Protein AF-A0A918EE44-F1 (afdb_monomer_lite)

Radius of gyration: 34.22 Å; chains: 1; bounding box: 94×48×51 Å

Structure (mmCIF, N/CA/C/O backbone):
data_AF-A0A918EE44-F1
#
_entry.id   AF-A0A918EE44-F1
#
loop_
_atom_site.group_PDB
_atom_site.id
_atom_site.type_symbol
_atom_site.label_atom_id
_atom_site.label_alt_id
_atom_site.label_comp_id
_atom_site.label_asym_id
_atom_site.label_entity_id
_atom_site.label_seq_id
_atom_site.pdbx_PDB_ins_code
_atom_site.Cartn_x
_atom_site.Cartn_y
_atom_site.Cartn_z
_atom_site.occupancy
_atom_site.B_iso_or_equiv
_atom_site.auth_seq_id
_atom_site.auth_comp_id
_atom_site.auth_asym_id
_atom_site.auth_atom_id
_atom_site.pdbx_PDB_model_num
ATOM 1 N N . MET A 1 1 ? -20.787 -3.239 -0.754 1.00 57.00 1 MET A N 1
ATOM 2 C CA . MET A 1 1 ? -20.560 -3.354 0.704 1.00 57.00 1 MET A CA 1
ATOM 3 C C . MET A 1 1 ? -20.711 -4.823 1.052 1.00 57.00 1 MET A C 1
ATOM 5 O O . MET A 1 1 ? -21.746 -5.367 0.696 1.00 57.00 1 MET A O 1
ATOM 9 N N . LEU A 1 2 ? -19.683 -5.467 1.616 1.00 75.19 2 LEU A N 1
ATOM 10 C CA . LEU A 1 2 ? -19.691 -6.924 1.855 1.00 75.19 2 LEU A CA 1
ATOM 11 C C . LEU A 1 2 ? -19.948 -7.284 3.328 1.00 75.19 2 LEU A C 1
ATOM 13 O O . LEU A 1 2 ? -20.674 -8.226 3.601 1.00 75.19 2 LEU A O 1
ATOM 17 N N . ALA A 1 3 ? -19.463 -6.468 4.263 1.00 84.25 3 ALA A N 1
ATOM 18 C CA . ALA A 1 3 ? -19.901 -6.436 5.654 1.00 84.25 3 ALA A CA 1
ATOM 19 C C . ALA A 1 3 ? -19.848 -4.974 6.130 1.00 84.25 3 ALA A C 1
ATOM 21 O O . ALA A 1 3 ? -18.919 -4.245 5.777 1.00 84.25 3 ALA A O 1
ATOM 22 N N . GLY A 1 4 ? -20.895 -4.513 6.817 1.00 86.25 4 GLY A N 1
ATOM 23 C CA . GLY A 1 4 ? -21.018 -3.123 7.269 1.00 86.25 4 GLY A CA 1
ATOM 24 C C . GLY A 1 4 ? -20.262 -2.851 8.574 1.00 86.25 4 GLY A C 1
ATOM 25 O O . GLY A 1 4 ? -19.860 -3.795 9.255 1.00 86.25 4 GLY A O 1
ATOM 26 N N . PRO A 1 5 ? -20.078 -1.574 8.949 1.00 90.75 5 PRO A N 1
ATOM 27 C CA . PRO A 1 5 ? -19.527 -1.232 10.254 1.00 90.75 5 PRO A CA 1
ATOM 28 C C . PRO A 1 5 ? -20.494 -1.663 11.367 1.00 90.75 5 PRO A C 1
ATOM 30 O O . PRO A 1 5 ? -21.694 -1.402 11.279 1.00 90.75 5 PRO A O 1
ATOM 33 N N . VAL A 1 6 ? -19.971 -2.294 12.419 1.00 90.75 6 VAL A N 1
ATOM 34 C CA . VAL A 1 6 ? -20.723 -2.636 13.636 1.00 90.75 6 VAL A CA 1
ATOM 35 C C . VAL A 1 6 ? -20.081 -1.916 14.814 1.00 90.75 6 VAL A C 1
ATOM 37 O O . VAL A 1 6 ? -18.870 -2.000 15.005 1.00 90.75 6 VAL A O 1
ATOM 40 N N . LEU A 1 7 ? -20.899 -1.186 15.571 1.00 92.81 7 LEU A N 1
ATOM 41 C CA . LEU A 1 7 ? -20.495 -0.428 16.753 1.00 92.81 7 LEU A CA 1
ATOM 42 C C . LEU A 1 7 ? -21.247 -0.961 17.972 1.00 92.81 7 LEU A C 1
ATOM 44 O O . LEU A 1 7 ? -22.430 -1.280 17.861 1.00 92.81 7 LEU A O 1
ATOM 48 N N . ASP A 1 8 ? -20.555 -1.023 19.109 1.00 90.94 8 ASP A N 1
ATOM 49 C CA . ASP A 1 8 ? -21.103 -1.329 20.438 1.00 90.94 8 ASP A CA 1
ATOM 50 C C . ASP A 1 8 ? -21.733 -2.728 20.607 1.00 90.94 8 ASP A C 1
ATOM 52 O O . ASP A 1 8 ? -22.652 -2.909 21.405 1.00 90.94 8 ASP A O 1
ATOM 56 N N . GLN A 1 9 ? -21.259 -3.736 19.860 1.00 92.94 9 GLN A N 1
ATOM 57 C CA . GLN A 1 9 ? -21.793 -5.110 19.922 1.00 92.94 9 GLN A CA 1
ATOM 58 C C . GLN A 1 9 ? -20.721 -6.161 19.604 1.00 92.94 9 GLN A C 1
ATOM 60 O O . GLN A 1 9 ? -19.850 -5.939 18.761 1.00 92.94 9 GLN A O 1
ATOM 65 N N . GLU A 1 10 ? -20.820 -7.326 20.247 1.00 92.50 10 GLU A N 1
ATOM 66 C CA . GLU A 1 10 ? -20.010 -8.505 19.929 1.00 92.50 10 GLU A 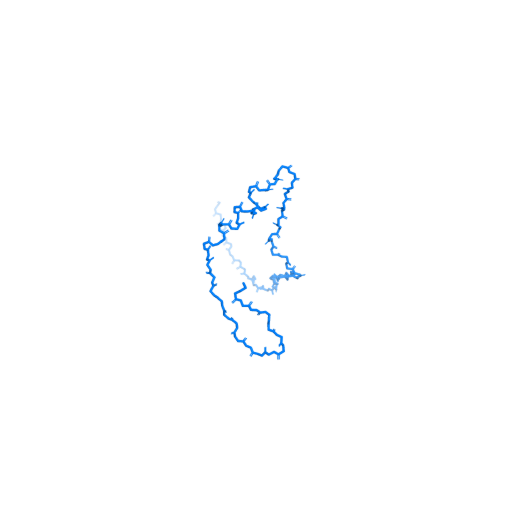CA 1
ATOM 67 C C . GLU A 1 10 ? -20.676 -9.305 18.799 1.00 92.50 10 GLU A C 1
ATOM 69 O O . GLU A 1 10 ? -21.822 -9.739 18.922 1.00 92.50 10 GLU A O 1
ATOM 74 N N . ILE A 1 11 ? -19.970 -9.480 17.678 1.00 94.12 11 ILE A N 1
ATOM 75 C CA . ILE A 1 11 ? -20.482 -10.175 16.492 1.00 94.12 11 ILE A CA 1
ATOM 76 C C . ILE A 1 11 ? -19.346 -10.843 15.705 1.00 94.12 11 ILE A C 1
ATOM 78 O O . ILE A 1 11 ? -18.231 -10.328 15.636 1.00 94.12 11 ILE A O 1
ATOM 82 N N . LEU A 1 12 ? -19.648 -11.965 15.047 1.00 93.19 12 LEU A N 1
ATOM 83 C CA . LEU A 1 12 ? -18.794 -12.553 14.015 1.00 93.19 12 LEU A CA 1
ATOM 84 C C . LEU A 1 12 ? -19.193 -12.002 12.637 1.00 93.19 12 LEU A C 1
ATOM 86 O O . LEU A 1 12 ? -20.238 -12.368 12.098 1.00 93.19 12 L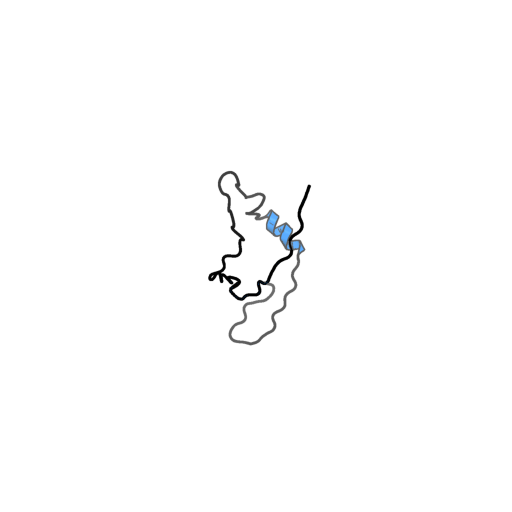EU A O 1
ATOM 90 N N . LEU A 1 13 ? -18.357 -11.142 12.052 1.00 93.88 13 LEU A N 1
ATOM 91 C CA . LEU A 1 13 ? -18.540 -10.660 10.681 1.00 93.88 13 LEU A CA 1
ATOM 92 C C . LEU A 1 13 ? -17.874 -11.614 9.687 1.00 93.88 13 LEU A C 1
ATOM 94 O O . LEU A 1 13 ? -16.693 -11.932 9.810 1.00 93.88 13 LEU A O 1
ATOM 98 N N . THR A 1 14 ? -18.630 -12.034 8.676 1.00 94.62 14 THR A N 1
ATOM 99 C CA . THR A 1 14 ? -18.132 -12.836 7.552 1.00 94.62 14 THR A CA 1
ATOM 100 C C . THR A 1 14 ? -18.508 -12.159 6.239 1.00 94.62 14 THR A C 1
ATOM 102 O O . THR A 1 14 ? -19.468 -11.389 6.183 1.00 94.62 14 THR A O 1
ATOM 105 N N . ALA A 1 15 ? -17.717 -12.398 5.198 1.00 94.94 15 ALA A N 1
ATOM 106 C CA . ALA A 1 15 ? -17.953 -11.874 3.862 1.00 94.94 15 ALA A CA 1
ATOM 107 C C . ALA A 1 15 ? -17.273 -12.773 2.829 1.00 94.94 15 ALA A C 1
ATOM 109 O O . ALA A 1 15 ? -16.140 -13.209 3.040 1.00 94.94 15 ALA A O 1
ATOM 110 N N . ASP A 1 16 ? -17.938 -12.983 1.696 1.00 94.88 16 ASP A N 1
ATOM 111 C CA . ASP A 1 16 ? -17.342 -13.664 0.554 1.00 94.88 16 ASP A CA 1
ATOM 112 C C . ASP A 1 16 ? -16.468 -12.694 -0.242 1.00 94.88 16 ASP A C 1
ATOM 114 O O . ASP A 1 16 ? -16.865 -11.565 -0.545 1.00 94.88 16 ASP A O 1
ATOM 118 N N . LEU A 1 17 ? -15.266 -13.145 -0.595 1.00 93.88 17 LEU A N 1
ATOM 119 C CA . LEU A 1 17 ? -14.313 -12.371 -1.381 1.00 93.88 17 LEU A CA 1
ATOM 120 C C . LEU A 1 17 ? -14.135 -13.013 -2.754 1.00 93.88 17 LEU A C 1
ATOM 122 O O . LEU A 1 17 ? -13.624 -14.126 -2.870 1.00 93.88 17 LEU A O 1
ATOM 126 N N . ASP A 1 18 ? -14.506 -12.280 -3.804 1.00 95.12 18 ASP A N 1
ATOM 127 C CA . ASP A 1 18 ? -14.167 -12.661 -5.172 1.00 95.12 18 ASP A CA 1
ATOM 128 C C . ASP A 1 18 ? -12.752 -12.179 -5.519 1.00 95.12 18 ASP A C 1
ATOM 130 O O . ASP A 1 18 ? -12.503 -11.006 -5.815 1.00 95.12 18 ASP A O 1
ATOM 134 N N . MET A 1 19 ? -11.810 -13.118 -5.513 1.00 96.12 19 MET A N 1
ATOM 135 C CA . MET A 1 19 ? -10.404 -12.859 -5.825 1.00 96.12 19 MET A CA 1
ATOM 136 C C . MET A 1 19 ? -10.184 -12.444 -7.287 1.00 96.12 19 MET A C 1
ATOM 138 O O . MET A 1 19 ? -9.165 -11.818 -7.594 1.00 96.12 19 MET A O 1
ATOM 142 N N . ALA A 1 20 ? -11.132 -12.722 -8.190 1.00 95.88 20 ALA A N 1
ATOM 143 C CA . ALA A 1 20 ? -11.051 -12.297 -9.587 1.00 95.88 20 ALA A CA 1
ATOM 144 C C . ALA A 1 20 ? -11.199 -10.774 -9.756 1.00 95.88 20 ALA A C 1
ATOM 146 O O . ALA A 1 20 ? -10.859 -10.232 -10.812 1.00 95.88 20 ALA A O 1
ATOM 147 N N . LEU A 1 21 ? -11.653 -10.060 -8.721 1.00 95.12 21 LEU A N 1
ATOM 148 C CA . LEU A 1 21 ? -11.726 -8.600 -8.732 1.00 95.12 21 LEU A CA 1
ATOM 149 C C . LEU A 1 21 ? -10.356 -7.931 -8.573 1.00 95.12 21 LEU A C 1
ATOM 151 O O . LEU A 1 21 ? -10.169 -6.820 -9.058 1.00 95.12 21 LEU A O 1
ATOM 155 N N . ILE A 1 22 ? -9.376 -8.604 -7.964 1.00 95.25 22 ILE A N 1
ATOM 156 C CA . ILE A 1 22 ? -8.024 -8.061 -7.754 1.00 95.25 22 ILE A CA 1
ATOM 157 C C . ILE A 1 22 ? -7.335 -7.679 -9.075 1.00 95.25 22 ILE A C 1
ATOM 159 O O . ILE A 1 22 ? -6.888 -6.536 -9.194 1.00 95.25 22 ILE A O 1
ATOM 163 N N . PRO A 1 23 ? -7.228 -8.570 -10.085 1.00 95.31 23 PRO A N 1
ATOM 164 C CA . PRO A 1 23 ? -6.613 -8.191 -11.353 1.00 95.31 23 PRO A CA 1
ATOM 165 C C . PRO A 1 23 ? -7.404 -7.091 -12.070 1.00 95.31 23 PRO A C 1
ATOM 167 O O . PRO A 1 23 ? -6.788 -6.221 -12.674 1.00 95.31 23 PRO A O 1
ATOM 170 N N . ARG A 1 24 ? -8.741 -7.072 -11.955 1.00 94.38 24 ARG A N 1
ATOM 171 C CA . ARG A 1 24 ? -9.585 -6.005 -12.522 1.00 94.38 24 ARG A CA 1
ATOM 172 C C . ARG A 1 24 ? -9.271 -4.643 -11.902 1.00 94.38 24 ARG A C 1
ATOM 174 O O . ARG A 1 24 ? -9.000 -3.705 -12.634 1.00 94.38 24 ARG A O 1
ATOM 181 N N . ALA A 1 25 ? -9.203 -4.564 -10.575 1.00 94.81 25 ALA A N 1
ATOM 182 C CA . ALA A 1 25 ? -8.863 -3.330 -9.869 1.00 94.81 25 ALA A CA 1
ATOM 183 C C . ALA A 1 25 ? -7.448 -2.825 -10.204 1.00 94.81 25 ALA A C 1
ATOM 185 O O . ALA A 1 25 ? -7.225 -1.621 -10.288 1.00 94.81 25 ALA A O 1
ATOM 186 N N . ARG A 1 26 ? -6.493 -3.736 -10.444 1.00 94.94 26 ARG A N 1
ATOM 187 C 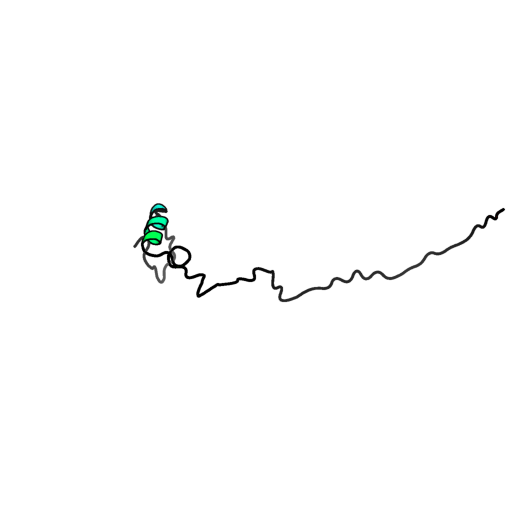CA . ARG A 1 26 ? -5.144 -3.373 -10.904 1.00 94.94 26 ARG A CA 1
ATOM 188 C C . ARG A 1 26 ? -5.124 -2.771 -12.309 1.00 94.94 26 ARG A C 1
ATOM 190 O O . ARG A 1 26 ? -4.280 -1.922 -12.566 1.00 94.94 26 ARG A O 1
ATOM 197 N N . TYR A 1 27 ? -6.028 -3.171 -13.208 1.00 93.75 27 TYR A N 1
ATOM 198 C CA . TYR A 1 27 ? -6.139 -2.514 -14.517 1.00 93.75 27 TYR A CA 1
ATOM 199 C C . TYR A 1 27 ? -6.544 -1.044 -14.384 1.00 93.75 27 TYR A C 1
ATOM 201 O O . TYR A 1 27 ? -6.015 -0.211 -15.116 1.00 93.75 27 TYR A O 1
ATOM 209 N N . ASP A 1 28 ? -7.431 -0.728 -13.437 1.00 94.56 28 ASP A N 1
ATOM 210 C CA . ASP A 1 28 ? -7.848 0.651 -13.173 1.00 94.56 28 ASP A CA 1
ATOM 211 C C . ASP A 1 28 ? -6.748 1.449 -12.452 1.00 94.56 28 ASP A C 1
ATOM 213 O O . ASP A 1 28 ? -6.552 2.634 -12.731 1.00 94.56 28 ASP A O 1
ATOM 217 N N . PHE A 1 29 ? -6.015 0.815 -11.524 1.00 95.69 29 PHE A N 1
ATOM 218 C CA . PHE A 1 29 ? -4.940 1.463 -10.773 1.00 95.69 29 PHE A CA 1
ATOM 219 C C . PHE A 1 29 ? -3.861 0.483 -10.274 1.00 95.69 29 PHE A C 1
ATOM 221 O O . PHE A 1 29 ? -4.089 -0.313 -9.360 1.00 95.69 29 PHE A O 1
ATOM 228 N N . ASP A 1 30 ? -2.644 0.604 -10.815 1.00 95.25 30 ASP A N 1
ATOM 229 C CA . ASP A 1 30 ? -1.476 -0.199 -10.419 1.00 95.25 30 ASP A CA 1
ATOM 230 C C . ASP A 1 30 ? -0.241 0.677 -10.113 1.00 95.25 30 ASP A C 1
ATOM 232 O O . ASP A 1 30 ? 0.613 0.885 -10.985 1.00 95.25 30 ASP A O 1
ATOM 236 N N . PRO A 1 31 ? -0.128 1.216 -8.882 1.00 93.94 31 PRO A N 1
ATOM 237 C CA . PRO A 1 31 ? 0.904 2.192 -8.515 1.00 93.94 31 PRO A CA 1
ATOM 238 C C . PRO A 1 31 ? 2.321 1.608 -8.430 1.00 93.94 31 PRO A C 1
ATOM 240 O O . PRO A 1 31 ? 3.293 2.356 -8.500 1.00 93.94 31 PRO A O 1
ATOM 243 N N . VAL A 1 32 ? 2.452 0.289 -8.266 1.00 93.94 32 VAL A N 1
ATOM 244 C CA . VAL A 1 32 ? 3.753 -0.402 -8.196 1.00 93.94 32 VAL A CA 1
ATOM 245 C C . VAL A 1 32 ? 4.124 -1.112 -9.503 1.00 93.94 32 VAL A C 1
ATOM 247 O O . VAL A 1 32 ? 5.227 -1.646 -9.596 1.00 93.94 32 VAL A O 1
ATOM 250 N N . GLY A 1 33 ? 3.237 -1.107 -10.505 1.00 93.25 33 GLY A N 1
ATOM 251 C CA . GLY A 1 33 ? 3.478 -1.659 -11.840 1.00 93.25 33 GLY A CA 1
ATOM 252 C C . GLY A 1 33 ? 3.393 -0.595 -12.932 1.00 93.25 33 GLY A C 1
ATOM 253 O O . GLY A 1 33 ? 4.316 0.205 -13.049 1.00 93.25 33 GLY A O 1
ATOM 254 N N . HIS A 1 34 ? 2.329 -0.577 -13.749 1.00 93.75 34 HIS A N 1
ATOM 255 C CA . HIS A 1 34 ? 2.242 0.306 -14.936 1.00 93.75 34 HIS A CA 1
ATOM 256 C C . HIS A 1 34 ? 2.477 1.787 -14.606 1.00 93.75 34 HIS A C 1
ATOM 258 O O . HIS A 1 34 ? 3.133 2.496 -15.367 1.00 93.75 34 HIS A O 1
ATOM 264 N N . TYR A 1 35 ? 1.935 2.264 -13.485 1.00 94.44 35 TYR A N 1
ATOM 265 C CA . TYR A 1 35 ? 2.063 3.667 -13.087 1.00 94.44 35 TYR A CA 1
ATOM 266 C C . TYR A 1 35 ? 3.358 3.956 -12.319 1.00 94.44 35 TYR A C 1
ATOM 268 O O . TYR A 1 35 ? 3.618 5.111 -11.970 1.00 94.44 35 TYR A O 1
ATOM 276 N N . ALA A 1 36 ? 4.188 2.942 -12.057 1.00 95.69 36 ALA A N 1
ATOM 277 C CA . ALA A 1 36 ? 5.465 3.149 -11.402 1.00 95.69 36 ALA A CA 1
ATOM 278 C C . ALA A 1 36 ? 6.405 3.949 -12.314 1.00 95.69 36 ALA A C 1
ATOM 280 O O . ALA A 1 36 ? 6.597 3.642 -13.491 1.00 95.69 36 ALA A O 1
ATOM 281 N N . ARG A 1 37 ? 7.047 4.967 -11.736 1.00 95.75 37 ARG A N 1
ATOM 282 C CA . ARG A 1 37 ? 8.103 5.764 -12.376 1.00 95.75 37 ARG A CA 1
ATOM 283 C C . ARG A 1 37 ? 9.446 5.496 -11.696 1.00 95.75 37 ARG A C 1
ATOM 285 O O . ARG A 1 37 ? 9.912 6.339 -10.926 1.00 95.75 37 ARG A O 1
ATOM 292 N N . PRO A 1 38 ? 10.070 4.325 -11.939 1.00 95.00 38 PRO A N 1
ATOM 293 C CA . PRO A 1 38 ? 11.334 3.938 -11.302 1.00 95.00 38 PRO A CA 1
ATOM 294 C C . PRO A 1 38 ? 12.529 4.804 -11.735 1.00 95.00 38 PRO A C 1
ATOM 296 O O . PRO A 1 38 ? 13.624 4.698 -11.170 1.00 95.00 38 PRO A O 1
ATOM 299 N N . ASP A 1 39 ? 12.337 5.633 -12.760 1.00 95.50 39 ASP A N 1
ATOM 300 C CA . ASP A 1 39 ? 13.248 6.683 -13.201 1.00 95.50 39 ASP A CA 1
ATOM 301 C C . ASP A 1 39 ? 13.167 7.953 -12.335 1.00 95.50 39 ASP A C 1
ATOM 303 O O . ASP A 1 39 ? 14.140 8.698 -12.282 1.00 95.50 39 ASP A O 1
ATOM 307 N N . ILE A 1 40 ? 12.054 8.177 -11.626 1.00 97.06 40 ILE A N 1
ATOM 308 C CA . ILE A 1 40 ? 11.876 9.316 -10.711 1.00 97.06 40 ILE A CA 1
ATOM 309 C C . ILE A 1 40 ? 12.076 8.883 -9.257 1.00 97.06 40 ILE A C 1
ATOM 311 O O . ILE A 1 40 ? 12.860 9.490 -8.530 1.00 97.06 40 ILE A O 1
ATOM 315 N N . PHE A 1 41 ? 11.371 7.836 -8.822 1.00 95.50 41 PHE A N 1
ATOM 316 C CA . PHE A 1 41 ? 11.357 7.405 -7.425 1.00 95.50 41 PHE A CA 1
ATOM 317 C C . PHE A 1 41 ? 11.735 5.937 -7.279 1.00 95.50 41 PHE A C 1
ATOM 319 O O . PHE A 1 41 ? 11.310 5.083 -8.055 1.00 95.50 41 PHE A O 1
ATOM 326 N N . ARG A 1 42 ? 12.496 5.636 -6.223 1.00 95.62 42 ARG A N 1
ATOM 327 C CA . ARG A 1 42 ? 12.794 4.271 -5.779 1.00 95.62 42 ARG A CA 1
ATOM 328 C C . ARG A 1 42 ? 12.679 4.197 -4.265 1.00 95.62 42 ARG A C 1
ATOM 330 O O . ARG A 1 42 ? 13.232 5.040 -3.564 1.00 95.62 42 ARG A O 1
ATOM 337 N N . LEU A 1 43 ? 11.978 3.180 -3.772 1.00 95.25 43 LEU A N 1
ATOM 338 C CA . LEU A 1 43 ? 11.913 2.856 -2.350 1.00 95.25 43 LEU A CA 1
ATOM 339 C C . LEU A 1 43 ? 12.904 1.729 -2.050 1.00 95.25 43 LEU A C 1
ATOM 341 O O . LEU A 1 43 ? 12.831 0.664 -2.657 1.00 95.25 43 LEU A O 1
ATOM 345 N N . HIS A 1 44 ? 13.794 1.953 -1.087 1.00 96.56 44 HIS A N 1
ATOM 346 C CA . HIS A 1 44 ? 14.669 0.919 -0.542 1.00 96.56 44 HIS A CA 1
ATOM 347 C C . HIS A 1 44 ? 14.218 0.582 0.878 1.00 96.56 44 HIS A C 1
ATOM 349 O O . HIS A 1 44 ? 14.054 1.479 1.704 1.00 96.56 44 HIS A O 1
ATOM 355 N N . VAL A 1 45 ? 14.022 -0.706 1.157 1.00 96.50 45 VAL A N 1
ATOM 356 C CA . VAL A 1 45 ? 13.631 -1.204 2.480 1.00 96.50 45 VAL A CA 1
ATOM 357 C C . VAL A 1 45 ? 14.779 -2.030 3.044 1.00 96.50 45 VAL A C 1
ATOM 359 O O . VAL A 1 45 ? 15.219 -2.989 2.416 1.00 96.50 45 VAL A O 1
ATOM 362 N N . ASP A 1 46 ? 15.264 -1.657 4.226 1.00 96.50 46 ASP A N 1
ATOM 363 C CA . ASP A 1 46 ? 16.212 -2.460 4.994 1.00 96.50 46 ASP A CA 1
ATOM 364 C C . ASP A 1 46 ? 15.429 -3.423 5.891 1.00 96.50 46 ASP A C 1
ATOM 366 O O . ASP A 1 46 ? 14.789 -3.006 6.856 1.00 96.50 46 ASP A O 1
ATOM 370 N N . THR A 1 47 ? 15.456 -4.707 5.540 1.00 96.38 47 THR A N 1
ATOM 371 C CA . THR A 1 47 ? 14.750 -5.774 6.260 1.00 96.38 47 THR A CA 1
ATOM 372 C C . THR A 1 47 ? 15.641 -6.497 7.270 1.00 96.38 47 THR A C 1
ATOM 374 O O . THR A 1 47 ? 15.286 -7.585 7.724 1.00 96.38 47 THR A O 1
ATOM 377 N N . THR A 1 48 ? 16.821 -5.958 7.593 1.00 96.25 48 THR A N 1
ATOM 378 C CA . THR A 1 48 ? 17.704 -6.569 8.594 1.00 96.25 48 THR A CA 1
ATOM 379 C C . THR A 1 48 ? 17.087 -6.510 9.995 1.00 96.25 48 THR A C 1
ATOM 381 O O . THR A 1 48 ? 16.400 -5.553 10.355 1.00 96.25 48 THR A O 1
ATOM 384 N N . ASP A 1 49 ? 17.330 -7.548 10.803 1.00 92.38 49 ASP A N 1
ATOM 385 C CA . ASP A 1 49 ? 16.882 -7.592 12.199 1.00 92.38 49 ASP A CA 1
ATOM 386 C C . ASP A 1 49 ? 17.595 -6.497 13.011 1.00 92.38 49 ASP A C 1
ATOM 388 O O . ASP A 1 49 ? 18.808 -6.545 13.246 1.00 92.38 49 ASP A O 1
ATOM 392 N N . ARG A 1 50 ? 16.838 -5.487 13.446 1.00 89.56 50 ARG A N 1
ATOM 393 C CA . ARG A 1 50 ? 17.339 -4.370 14.253 1.00 89.56 50 ARG A CA 1
ATOM 394 C C . ARG A 1 50 ? 17.026 -4.605 15.723 1.00 89.56 50 ARG A C 1
ATOM 396 O O . ARG A 1 50 ? 16.151 -3.966 16.305 1.00 89.56 50 ARG A O 1
ATOM 403 N N . ARG A 1 51 ? 17.769 -5.526 16.337 1.00 90.69 51 ARG A N 1
ATOM 404 C CA . ARG A 1 51 ? 17.651 -5.806 17.775 1.00 90.69 51 ARG A CA 1
ATOM 405 C C . ARG A 1 51 ? 17.998 -4.578 18.605 1.00 90.69 51 ARG A C 1
ATOM 407 O O . ARG A 1 51 ? 19.092 -4.033 18.480 1.00 90.69 51 ARG A O 1
ATOM 414 N N . ALA A 1 52 ? 17.090 -4.214 19.507 1.00 91.88 52 ALA A N 1
ATOM 415 C CA . ALA A 1 52 ? 17.296 -3.131 20.464 1.00 91.88 52 ALA A CA 1
ATOM 416 C C . ALA A 1 52 ? 18.455 -3.414 21.438 1.00 91.88 52 ALA A C 1
ATOM 418 O O . ALA A 1 52 ? 19.121 -2.485 21.884 1.00 91.88 52 ALA A O 1
ATOM 419 N N . VAL A 1 53 ? 18.718 -4.689 21.751 1.00 90.88 53 VAL A N 1
ATOM 420 C CA . VAL A 1 53 ? 19.801 -5.110 22.650 1.00 90.88 53 VAL A CA 1
ATOM 421 C C . VAL A 1 53 ? 20.593 -6.247 22.012 1.00 90.88 53 VAL A C 1
ATOM 423 O O . VAL A 1 53 ? 20.019 -7.214 21.508 1.00 90.88 53 VAL A O 1
ATOM 426 N N . ARG A 1 54 ? 21.925 -6.129 22.051 1.00 85.06 54 ARG A N 1
ATOM 427 C CA . ARG A 1 54 ? 22.871 -7.189 21.682 1.00 85.06 54 ARG A CA 1
ATOM 428 C C . ARG A 1 54 ? 23.549 -7.687 22.951 1.00 85.06 54 ARG A C 1
ATOM 430 O O . ARG A 1 54 ? 24.216 -6.913 23.628 1.00 85.06 54 ARG A O 1
ATOM 437 N N . THR A 1 55 ? 23.379 -8.962 23.270 1.00 85.56 55 THR A N 1
ATOM 438 C CA . THR A 1 55 ? 24.089 -9.608 24.376 1.00 85.56 55 THR A CA 1
ATOM 439 C C . THR A 1 55 ? 25.370 -10.227 23.834 1.00 85.56 55 THR A C 1
ATOM 441 O O . THR A 1 55 ? 25.316 -11.103 22.972 1.00 85.56 55 THR A O 1
ATOM 444 N N . SER A 1 56 ? 26.526 -9.762 24.303 1.00 78.62 56 SER A N 1
ATOM 445 C CA . SER A 1 56 ? 27.791 -10.462 24.090 1.00 78.62 56 SER A CA 1
ATOM 446 C C . SER A 1 56 ? 27.931 -11.514 25.179 1.00 78.62 56 SER A C 1
ATOM 448 O O . SER A 1 56 ? 28.252 -11.172 26.317 1.00 78.62 56 SER A O 1
ATOM 450 N N . ASP A 1 57 ? 27.672 -12.772 24.842 1.00 72.56 57 ASP A N 1
ATOM 451 C CA . ASP A 1 57 ? 28.079 -13.867 25.711 1.00 72.56 57 ASP A CA 1
ATOM 452 C C . ASP A 1 57 ? 29.552 -14.152 25.407 1.00 72.56 57 ASP A C 1
ATOM 454 O O . ASP A 1 57 ? 29.905 -14.751 24.389 1.00 72.56 57 ASP A O 1
ATOM 458 N N . SER A 1 58 ? 30.436 -13.591 26.228 1.00 55.62 58 SER A N 1
ATOM 459 C CA . SER A 1 58 ? 31.850 -13.946 26.201 1.00 55.62 58 SER A CA 1
ATOM 460 C C . SER A 1 58 ? 31.969 -15.325 26.843 1.00 55.62 58 SER A C 1
ATOM 462 O O . SER A 1 58 ? 31.622 -15.443 28.021 1.00 55.62 58 SER A O 1
ATOM 464 N N . PRO A 1 59 ? 32.478 -16.370 26.161 1.00 61.19 59 PRO A N 1
ATOM 465 C CA . PRO A 1 59 ? 32.851 -17.576 26.872 1.00 61.19 59 PRO A CA 1
ATOM 466 C C . PRO A 1 59 ? 33.987 -17.185 27.819 1.00 61.19 59 PRO A C 1
ATOM 468 O O . PRO A 1 59 ? 35.111 -16.912 27.398 1.00 61.19 59 PRO A O 1
ATOM 471 N N . SER A 1 60 ? 33.662 -17.093 29.107 1.00 59.06 60 SER A N 1
ATOM 472 C CA . SER A 1 60 ? 34.623 -16.964 30.195 1.00 59.06 60 SER A CA 1
ATOM 473 C C . SER A 1 60 ? 35.459 -18.243 30.235 1.00 59.06 60 SER A C 1
ATOM 475 O O . SER A 1 60 ? 35.182 -19.164 30.998 1.00 59.06 60 SER A O 1
ATOM 477 N N . ALA A 1 61 ? 36.474 -18.322 29.381 1.00 60.94 61 ALA A N 1
ATOM 478 C CA . ALA A 1 61 ? 37.525 -19.313 29.496 1.00 60.94 61 ALA A CA 1
ATOM 479 C C . ALA A 1 61 ? 38.598 -18.755 30.431 1.00 60.94 61 ALA A C 1
ATOM 481 O O . ALA A 1 61 ? 39.398 -17.916 30.021 1.00 60.94 61 ALA A O 1
ATOM 482 N N . SER A 1 62 ? 38.593 -19.199 31.688 1.00 53.41 62 SER A N 1
ATOM 483 C CA . SER A 1 62 ? 39.734 -19.187 32.620 1.00 53.41 62 SER A CA 1
ATOM 484 C C . SER A 1 62 ? 39.328 -19.887 33.926 1.00 53.41 62 SER A C 1
ATOM 486 O O . SER A 1 62 ? 38.157 -19.816 34.291 1.00 53.41 62 SER A O 1
ATOM 488 N N . PRO A 1 63 ? 40.262 -20.377 34.757 1.00 65.75 63 PRO A N 1
ATOM 489 C CA . PRO A 1 63 ? 41.533 -21.055 34.458 1.00 65.75 63 PRO A CA 1
ATOM 490 C C . PRO A 1 63 ? 41.756 -22.278 35.394 1.00 65.75 63 PRO A C 1
ATOM 492 O O . PRO A 1 63 ? 41.204 -22.312 36.486 1.00 65.75 63 PRO A O 1
ATOM 495 N N . SER A 1 64 ? 42.574 -23.270 35.015 1.00 52.62 64 SER A N 1
ATOM 496 C CA . SER A 1 64 ? 43.369 -24.177 35.900 1.00 52.62 64 SER A CA 1
ATOM 497 C C . SER A 1 64 ? 43.775 -25.426 35.103 1.00 52.62 64 SER A C 1
ATOM 499 O O . SER A 1 64 ? 42.940 -26.073 34.488 1.00 52.62 64 SER A O 1
ATOM 501 N N . ALA A 1 65 ? 45.063 -25.604 34.812 1.00 56.34 65 ALA A N 1
ATOM 502 C CA . ALA A 1 65 ? 46.100 -26.197 35.665 1.00 56.34 65 ALA A CA 1
ATOM 503 C C . ALA A 1 65 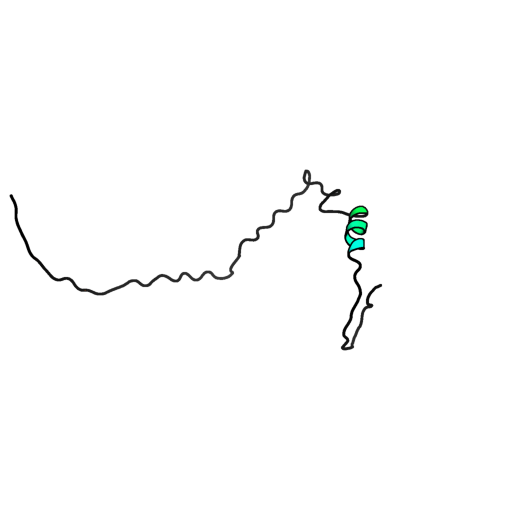? 46.073 -27.731 35.605 1.00 56.34 65 ALA A C 1
ATOM 505 O O . ALA A 1 65 ? 45.325 -28.369 36.329 1.00 56.34 65 ALA A O 1
ATOM 506 N N . ASP A 1 66 ? 46.922 -28.284 34.736 1.00 50.19 66 ASP A N 1
ATOM 507 C CA . ASP A 1 66 ? 47.840 -29.354 35.129 1.00 50.19 66 ASP A CA 1
ATOM 508 C C . ASP A 1 66 ? 48.958 -29.487 34.082 1.00 50.19 66 ASP A C 1
ATOM 510 O O . ASP A 1 66 ? 48.785 -30.033 32.994 1.00 50.19 66 ASP A O 1
ATOM 514 N N . SER A 1 67 ? 50.126 -28.943 34.424 1.00 54.16 67 SER A N 1
ATOM 515 C CA . SER A 1 67 ? 51.407 -29.499 33.981 1.00 54.16 67 SER A CA 1
ATOM 516 C C . SER A 1 67 ? 51.763 -30.591 34.987 1.00 54.16 67 SER A C 1
ATOM 518 O O . SER A 1 67 ? 51.695 -30.317 36.186 1.00 54.16 67 SER A O 1
ATOM 520 N N . PRO A 1 68 ? 52.171 -31.795 34.561 1.00 53.25 68 PRO A N 1
ATOM 521 C CA . PRO A 1 68 ? 53.593 -32.146 34.715 1.00 53.25 68 PRO A CA 1
ATOM 522 C C . PRO A 1 68 ? 54.108 -33.061 33.569 1.00 53.25 68 PRO A C 1
ATOM 524 O O . PRO A 1 68 ? 53.389 -33.898 33.042 1.00 53.25 68 PRO A O 1
ATOM 527 N N . THR A 1 69 ? 55.293 -32.806 33.002 1.00 50.44 69 THR A N 1
ATOM 528 C CA . THR A 1 69 ? 56.612 -33.379 33.375 1.00 50.44 69 THR A CA 1
ATOM 529 C C . THR A 1 69 ? 57.069 -34.506 32.431 1.00 50.44 69 THR A C 1
ATOM 531 O O . THR A 1 69 ? 56.596 -35.630 32.492 1.00 50.44 69 THR A O 1
AT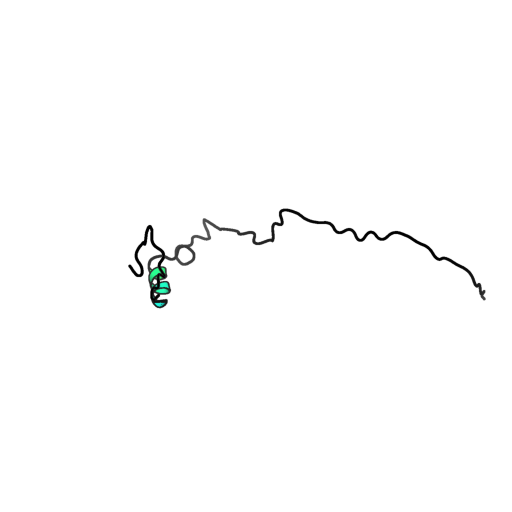OM 534 N N . THR A 1 70 ? 58.063 -34.153 31.606 1.00 51.28 70 THR A N 1
ATOM 535 C CA . THR A 1 70 ? 59.322 -34.883 31.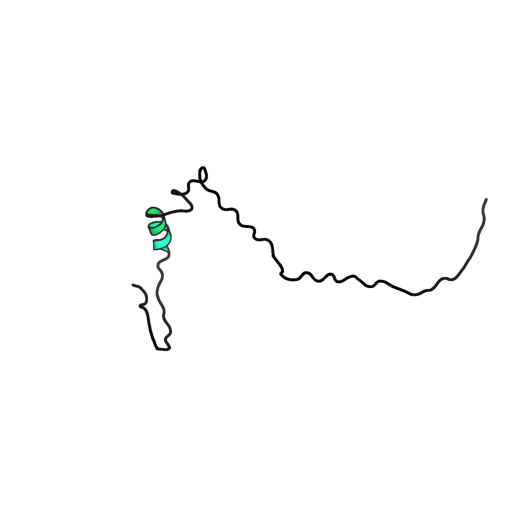330 1.00 51.28 70 THR A CA 1
ATOM 536 C C . THR A 1 70 ? 59.314 -36.329 30.808 1.00 51.28 70 THR A C 1
ATOM 538 O O . THR A 1 70 ? 58.982 -37.258 31.530 1.00 51.28 70 THR A O 1
ATOM 541 N N . SER A 1 71 ? 59.921 -36.519 29.625 1.00 49.38 71 SER A N 1
ATOM 542 C CA . SER A 1 71 ? 61.053 -37.446 29.354 1.00 49.38 71 SER A CA 1
ATOM 543 C C . SER A 1 71 ? 61.452 -37.308 27.870 1.00 49.38 71 SER A C 1
ATOM 545 O O . SER A 1 71 ? 60.679 -37.668 26.991 1.00 49.38 71 SER A O 1
ATOM 547 N N . LEU A 1 72 ? 62.454 -36.502 27.504 1.00 52.06 72 LEU A N 1
ATOM 548 C CA . LEU A 1 72 ? 63.883 -36.835 27.331 1.00 52.06 72 LEU A CA 1
ATOM 549 C C . LEU A 1 72 ? 64.189 -38.067 26.444 1.00 52.06 72 LEU A C 1
ATOM 551 O O . LEU A 1 72 ? 63.948 -39.202 26.833 1.00 52.06 72 LEU A O 1
ATOM 555 N N . GLY A 1 73 ? 64.847 -37.817 25.304 1.00 46.31 73 GLY A N 1
ATOM 556 C CA . GLY A 1 73 ? 65.553 -38.802 24.464 1.00 46.31 73 GLY A CA 1
ATOM 557 C C . GLY A 1 73 ? 65.904 -38.190 23.099 1.00 46.31 73 GLY A C 1
ATOM 558 O O . GLY A 1 73 ? 65.073 -38.178 22.205 1.00 46.31 73 GLY A O 1
ATOM 559 N N . HIS A 1 74 ? 66.971 -37.391 22.967 1.00 51.03 74 HIS A N 1
ATOM 560 C CA . HIS A 1 74 ? 68.345 -37.811 22.618 1.00 51.03 74 HIS A CA 1
ATOM 561 C C . HIS A 1 74 ? 68.392 -38.695 21.350 1.00 51.03 74 HIS A C 1
ATOM 563 O O . HIS A 1 74 ? 68.140 -39.887 21.454 1.00 51.03 74 HIS A O 1
ATOM 569 N N . ARG A 1 75 ? 68.552 -38.079 20.159 1.00 38.38 75 ARG A N 1
ATOM 570 C CA . ARG A 1 75 ? 69.779 -38.062 19.298 1.00 38.38 75 ARG A CA 1
ATOM 571 C C . ARG A 1 75 ? 70.011 -39.373 18.513 1.00 38.38 75 ARG A C 1
ATOM 573 O O . ARG A 1 75 ? 69.418 -40.375 18.896 1.00 38.38 75 ARG A O 1
ATOM 580 N N . PRO A 1 76 ? 70.812 -39.430 17.425 1.00 62.50 76 PRO A N 1
ATOM 581 C CA . PRO A 1 76 ? 71.948 -38.585 17.001 1.00 62.50 76 PRO A CA 1
ATOM 582 C C . PRO A 1 76 ? 71.619 -37.377 16.119 1.00 62.50 76 PRO A C 1
ATOM 584 O O . PRO A 1 76 ? 70.678 -37.458 15.303 1.00 62.50 76 PRO A O 1
#

pLDDT: mean 82.46, std 17.79, range [38.38, 97.06]

Sequence (76 aa):
MLAGPVLDQEILLTADLDMALIPRARYDFDPVGHYARPDIFRLHVDTTDRRAVRTSDSPSASPSADSPTTSLGHRP

InterPro domains:
  IPR036526 Carbon-nitrogen hydrolase superfamily [G3DSA:3.60.110.10] (1-54)
  IPR036526 Carbon-nitrogen hydrolase superfamily [SSF56317] (2-46)
  IPR044149 Nitrilase/Cyanide hydratase [PTHR46044] (1-55)

Secondary structure (DSSP, 8-state):
--S----SS---------TTHHHHHHHH--TTTTT--TTT-------S---S------------------------

Foldseek 3Di:
DFWDDDPDDDDDDDGDDDPVVVVVVVVVPPCPPPVDDVVVDDDDDDPDDDDPDDDDPDPPDDDDDDDDDDDDDDDD

Organism: NCBI:txid33919